Protein AF-A0AAV6TT84-F1 (afdb_monomer_lite)

Organism: NCBI:txid931172

pLDDT: mean 84.23, std 11.31, range [47.97, 94.81]

InterPro domains:
  IPR001584 Integrase, catalytic core [PS50994] (1-72)
  IPR012337 Ribonuclease H-like superfamily [SSF53098] (4-73)
  IPR036397 Ribonuclease H superfamily [G3DSA:3.30.420.10] (1-74)
  IPR039537 Retrotransposon Ty1/copia-like [PTHR42648] (5-74)

Foldseek 3Di:
DDDDDPPPVVVCPVVVVVVVQLQVQLVVVCVVVVHDCVCSVVSSVVSVVCQQQAQDVVVVRAGVVCVVVVDHDD

Secondary structure (DSSP, 8-state):
--PPPTT-HHHHHHHHHHHHHHHHHHHHHHHHTT--GGGHHHHHHHHHHHHHHS--GGGTT--HHHHHHSS---

Radius of gyration: 15.15 Å; chains: 1; bounding box: 27×36×34 Å

Structure (mmCIF, N/CA/C/O backbone):
data_AF-A0AAV6TT84-F1
#
_entry.id   AF-A0AAV6TT84-F1
#
loop_
_atom_site.group_PDB
_atom_site.id
_atom_site.type_symbol
_atom_site.label_atom_id
_atom_site.label_alt_id
_atom_site.label_comp_id
_atom_site.label_asym_id
_atom_site.label_entity_id
_atom_site.label_seq_id
_atom_site.pdbx_PDB_ins_code
_atom_site.Cartn_x
_atom_site.Cartn_y
_atom_site.Cartn_z
_atom_site.occupancy
_atom_site.B_iso_or_equiv
_atom_site.auth_seq_id
_atom_site.auth_comp_id
_atom_site.auth_asym_id
_atom_site.auth_atom_id
_atom_site.pdbx_PDB_model_num
ATOM 1 N N . MET A 1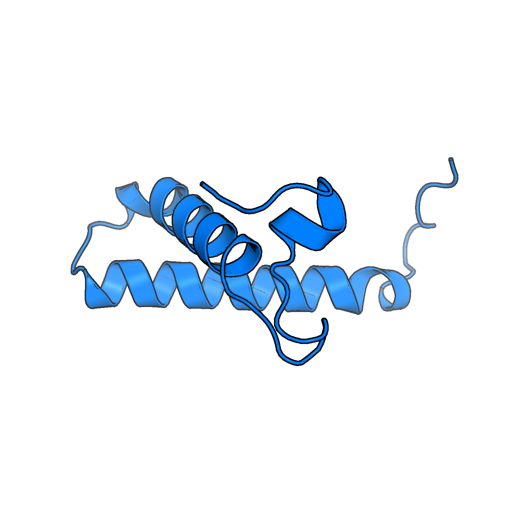 1 ? -12.114 17.104 -20.433 1.00 47.97 1 MET A N 1
ATOM 2 C CA . MET A 1 1 ? -11.411 15.949 -19.827 1.00 47.97 1 MET A CA 1
ATOM 3 C C . MET A 1 1 ? -10.024 15.961 -20.429 1.00 47.97 1 MET A C 1
ATOM 5 O O . MET A 1 1 ? -9.786 15.354 -21.464 1.00 47.97 1 MET A O 1
ATOM 9 N N . ASP A 1 2 ? -9.160 16.790 -19.862 1.00 52.78 2 ASP A N 1
ATOM 10 C CA . ASP A 1 2 ? -7.870 17.118 -20.452 1.00 52.78 2 ASP A CA 1
ATOM 11 C C . ASP A 1 2 ? -6.869 16.028 -20.075 1.00 52.78 2 ASP A C 1
ATOM 13 O O . ASP A 1 2 ? -6.438 15.917 -18.927 1.00 52.78 2 ASP A O 1
ATOM 17 N N . SER A 1 3 ? -6.569 15.158 -21.040 1.00 65.56 3 SER A N 1
ATOM 18 C CA . SER A 1 3 ? -5.483 14.189 -20.919 1.00 65.56 3 SER A CA 1
ATOM 19 C C . SER A 1 3 ? -4.178 14.940 -20.661 1.00 65.56 3 SER A C 1
ATOM 21 O O . SER A 1 3 ? -3.889 15.927 -21.336 1.00 65.56 3 SER A O 1
ATOM 23 N N . CYS A 1 4 ? -3.391 14.466 -19.691 1.00 61.56 4 CYS A N 1
ATOM 24 C CA . CYS A 1 4 ? -2.081 15.027 -19.363 1.00 61.56 4 CYS A CA 1
ATOM 25 C C . CYS A 1 4 ? -1.232 15.170 -20.646 1.00 61.56 4 CYS A C 1
ATOM 27 O O . CYS A 1 4 ? -1.123 14.189 -21.393 1.00 61.56 4 CYS A O 1
ATOM 29 N N . PRO A 1 5 ? -0.666 16.358 -20.939 1.00 69.38 5 PRO A N 1
ATOM 30 C CA . PRO A 1 5 ? 0.129 16.564 -22.142 1.00 69.38 5 PRO A CA 1
ATOM 31 C C . PRO A 1 5 ? 1.355 15.634 -22.154 1.00 69.38 5 PRO A C 1
ATOM 33 O O . PRO A 1 5 ? 1.973 15.407 -21.105 1.00 69.38 5 PRO A O 1
ATOM 36 N N . PRO A 1 6 ? 1.724 15.073 -23.322 1.00 60.53 6 PRO A N 1
ATOM 37 C CA . PRO A 1 6 ? 2.896 14.215 -23.432 1.00 60.53 6 PRO A CA 1
ATOM 38 C C . PRO A 1 6 ? 4.144 14.973 -22.954 1.00 60.53 6 PRO A C 1
ATOM 40 O O . PRO A 1 6 ? 4.295 16.159 -23.231 1.00 60.53 6 PRO A O 1
ATOM 43 N N . TYR A 1 7 ? 5.034 14.276 -22.239 1.00 55.38 7 TYR A N 1
ATOM 44 C CA . TYR A 1 7 ? 6.304 14.800 -21.708 1.00 55.38 7 TYR A CA 1
ATOM 45 C C . TYR A 1 7 ? 6.225 15.702 -20.452 1.00 55.38 7 TYR A C 1
ATOM 47 O O . TYR A 1 7 ? 7.202 16.361 -20.104 1.00 55.38 7 TYR A O 1
ATOM 55 N N . VAL A 1 8 ? 5.130 15.685 -19.678 1.00 62.19 8 VAL A N 1
ATOM 56 C CA . VAL A 1 8 ? 5.103 16.316 -18.337 1.00 62.19 8 VAL A CA 1
ATOM 57 C C . VAL A 1 8 ? 5.219 15.264 -17.230 1.00 62.19 8 VAL A C 1
ATOM 59 O O . VAL A 1 8 ? 4.255 14.934 -16.539 1.00 62.19 8 VAL A O 1
ATOM 62 N N . ALA A 1 9 ? 6.435 14.743 -17.029 1.00 59.91 9 ALA A N 1
ATOM 63 C CA . ALA A 1 9 ? 6.737 13.774 -15.964 1.00 59.91 9 ALA A CA 1
ATOM 64 C C . ALA A 1 9 ? 6.360 14.293 -14.558 1.00 59.91 9 ALA A C 1
ATOM 66 O O . ALA A 1 9 ? 5.953 13.522 -13.690 1.00 59.91 9 ALA A O 1
ATOM 67 N N . ALA A 1 10 ? 6.408 15.615 -14.353 1.00 61.91 10 ALA A N 1
ATOM 68 C CA . ALA A 1 10 ? 6.065 16.267 -13.089 1.00 61.91 10 ALA A CA 1
ATOM 69 C C . ALA A 1 10 ? 4.615 16.016 -12.625 1.00 61.91 10 ALA A C 1
ATOM 71 O O . ALA A 1 10 ? 4.366 15.978 -11.422 1.00 61.91 10 ALA A O 1
ATOM 72 N N . LEU A 1 11 ? 3.670 15.794 -13.549 1.00 65.81 11 LEU A N 1
ATOM 73 C CA . LEU A 1 11 ? 2.267 15.518 -13.209 1.00 65.81 11 LEU A CA 1
ATOM 74 C C . LEU A 1 11 ? 2.038 14.061 -12.768 1.00 65.81 11 LEU A C 1
ATOM 76 O O . LEU A 1 11 ? 1.0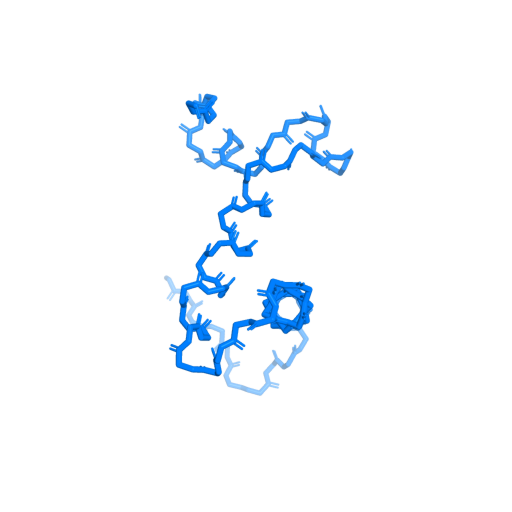80 13.778 -12.052 1.00 65.81 11 LEU A O 1
ATOM 80 N N . ASN A 1 12 ? 2.943 13.143 -13.125 1.00 77.69 12 ASN A N 1
ATOM 81 C CA . ASN A 1 12 ? 2.817 11.715 -12.822 1.00 77.69 12 ASN A CA 1
ATOM 82 C C . ASN A 1 12 ? 3.568 11.281 -11.559 1.00 77.69 12 ASN A C 1
ATOM 84 O O . ASN A 1 12 ? 3.385 10.150 -11.111 1.00 77.69 12 ASN A O 1
ATOM 88 N N . GLY A 1 13 ? 4.367 12.152 -10.936 1.00 80.88 13 GLY A N 1
ATOM 89 C CA . GLY A 1 13 ? 5.243 11.761 -9.823 1.00 80.88 13 GLY A CA 1
ATOM 90 C C . GLY A 1 13 ? 4.510 11.134 -8.626 1.00 80.88 13 GLY A C 1
ATOM 91 O O . GLY A 1 13 ? 5.052 10.272 -7.931 1.00 80.88 13 GLY A O 1
ATOM 92 N N . LEU A 1 14 ? 3.251 11.517 -8.395 1.00 80.75 14 LEU A N 1
ATOM 93 C CA . LEU A 1 14 ? 2.409 10.934 -7.345 1.00 80.75 14 LEU A CA 1
ATOM 94 C C . LEU A 1 14 ? 1.957 9.510 -7.709 1.00 80.75 14 LEU A C 1
ATOM 96 O O . LEU A 1 14 ? 2.051 8.603 -6.879 1.00 80.75 14 LEU A O 1
ATOM 100 N N . ALA A 1 15 ? 1.550 9.298 -8.963 1.00 82.44 15 ALA A N 1
ATOM 101 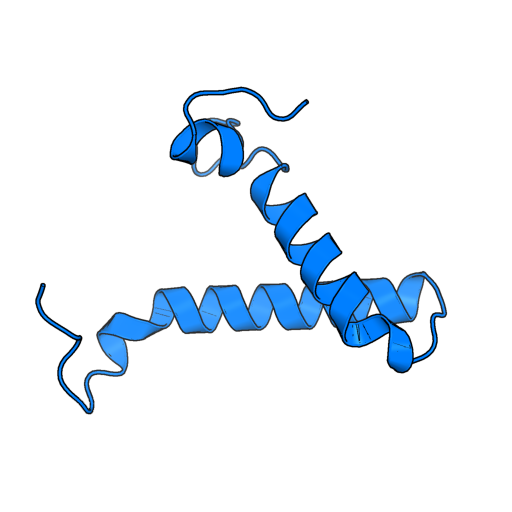C CA . ALA A 1 15 ? 1.193 7.984 -9.491 1.00 82.44 15 ALA A CA 1
ATOM 102 C C . ALA A 1 15 ? 2.410 7.046 -9.536 1.00 82.44 15 ALA A C 1
ATOM 104 O O . ALA A 1 15 ? 2.329 5.905 -9.088 1.00 82.44 15 ALA A O 1
ATOM 105 N N . GLU A 1 16 ? 3.568 7.533 -9.985 1.00 86.44 16 GLU A N 1
ATOM 106 C CA . GLU A 1 16 ? 4.819 6.768 -10.018 1.00 86.44 16 GLU A CA 1
ATOM 107 C C . GLU A 1 16 ? 5.250 6.309 -8.621 1.00 86.44 16 GLU A C 1
ATOM 109 O O . GLU A 1 16 ? 5.634 5.150 -8.429 1.00 86.44 16 GLU A O 1
ATOM 114 N N . ARG A 1 17 ? 5.145 7.194 -7.621 1.00 88.38 17 ARG A N 1
ATOM 115 C CA . ARG A 1 17 ? 5.453 6.859 -6.226 1.00 88.38 1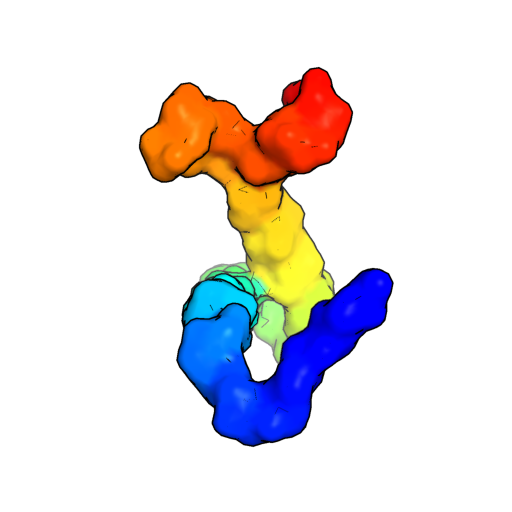7 ARG A CA 1
ATOM 116 C C . ARG A 1 17 ? 4.500 5.797 -5.683 1.00 88.38 17 ARG A C 1
ATOM 118 O O . ARG A 1 17 ? 4.956 4.846 -5.050 1.00 88.38 17 ARG A O 1
ATOM 125 N N . LEU A 1 18 ? 3.197 5.933 -5.932 1.00 86.56 18 LEU A N 1
ATOM 126 C CA . LEU A 1 18 ? 2.206 4.945 -5.497 1.00 86.56 18 LEU A CA 1
ATOM 127 C C . LEU A 1 18 ? 2.416 3.586 -6.172 1.00 86.56 18 LEU A C 1
ATOM 129 O O . LEU A 1 18 ? 2.405 2.564 -5.485 1.00 86.56 18 LEU A O 1
ATOM 133 N N . ASN A 1 19 ? 2.693 3.572 -7.476 1.00 89.25 19 ASN A N 1
ATOM 134 C CA . ASN A 1 19 ? 2.982 2.348 -8.220 1.00 89.25 19 ASN A CA 1
ATOM 135 C C . ASN A 1 19 ? 4.220 1.633 -7.669 1.00 89.25 19 ASN A C 1
ATOM 137 O O . ASN A 1 19 ? 4.191 0.419 -7.470 1.00 89.25 19 ASN A O 1
ATOM 141 N N . ARG A 1 20 ? 5.285 2.377 -7.343 1.00 91.19 20 ARG A N 1
ATOM 142 C CA . ARG A 1 20 ? 6.490 1.806 -6.725 1.00 91.19 20 ARG A CA 1
ATOM 143 C C . ARG A 1 20 ? 6.180 1.148 -5.380 1.00 91.19 20 ARG A C 1
ATOM 145 O O . ARG A 1 20 ? 6.524 -0.014 -5.187 1.00 91.19 20 ARG A O 1
ATOM 152 N N . ILE A 1 21 ? 5.451 1.845 -4.508 1.00 90.81 21 ILE A N 1
ATOM 153 C CA . ILE A 1 21 ? 5.065 1.330 -3.185 1.00 90.81 21 ILE A CA 1
ATOM 154 C C . ILE A 1 21 ? 4.227 0.049 -3.308 1.00 90.81 21 ILE A C 1
ATOM 156 O O . ILE A 1 21 ? 4.428 -0.892 -2.539 1.00 90.81 21 ILE A O 1
ATOM 160 N N . LEU A 1 22 ? 3.284 -0.009 -4.253 1.00 91.31 22 LEU A N 1
ATOM 161 C CA . LEU A 1 22 ? 2.449 -1.195 -4.470 1.00 91.31 22 LEU A CA 1
ATOM 162 C C . LEU A 1 22 ? 3.271 -2.398 -4.938 1.00 91.31 22 LEU A C 1
ATOM 164 O O . LEU A 1 22 ? 3.101 -3.494 -4.409 1.00 91.31 22 LEU A O 1
ATOM 168 N N . ILE A 1 23 ? 4.190 -2.187 -5.882 1.00 93.38 23 ILE A N 1
ATOM 169 C CA . ILE A 1 23 ? 5.085 -3.235 -6.390 1.00 93.38 23 ILE A CA 1
ATOM 170 C C . ILE A 1 23 ? 6.001 -3.747 -5.274 1.00 93.38 23 ILE A C 1
ATOM 172 O O . ILE A 1 23 ? 6.168 -4.957 -5.128 1.00 93.38 23 ILE A O 1
ATOM 176 N N . GLU A 1 24 ? 6.577 -2.857 -4.465 1.00 94.25 24 GLU A N 1
ATOM 177 C CA . GLU A 1 24 ? 7.427 -3.242 -3.332 1.00 94.25 24 GLU A CA 1
ATOM 178 C C . GLU A 1 24 ? 6.649 -4.039 -2.281 1.00 94.25 24 GLU A C 1
ATOM 180 O O . GLU A 1 24 ? 7.111 -5.092 -1.841 1.00 94.25 24 GLU A O 1
ATOM 185 N N . LYS A 1 25 ? 5.430 -3.601 -1.939 1.00 93.81 25 LYS A N 1
ATOM 186 C CA . LYS A 1 25 ? 4.538 -4.333 -1.029 1.00 93.81 25 LYS A CA 1
ATOM 187 C C . LYS A 1 25 ? 4.169 -5.711 -1.569 1.00 93.81 25 LYS A C 1
ATOM 189 O O . LYS A 1 25 ? 4.238 -6.680 -0.822 1.00 93.81 25 LYS A O 1
ATOM 194 N N . ALA A 1 26 ? 3.827 -5.814 -2.851 1.00 94.12 26 ALA A N 1
ATOM 195 C CA . ALA A 1 26 ? 3.512 -7.092 -3.479 1.00 94.12 26 ALA A CA 1
ATOM 196 C C . ALA A 1 26 ? 4.714 -8.051 -3.450 1.00 94.12 26 ALA A C 1
ATOM 198 O O . ALA A 1 26 ? 4.557 -9.218 -3.102 1.00 94.12 26 ALA A O 1
ATOM 199 N N . ARG A 1 27 ? 5.930 -7.558 -3.736 1.00 93.44 27 ARG A N 1
ATOM 200 C CA . ARG A 1 27 ? 7.169 -8.354 -3.625 1.00 93.44 27 ARG A CA 1
ATOM 201 C C . ARG A 1 27 ? 7.402 -8.847 -2.203 1.00 93.44 27 ARG A C 1
ATOM 203 O O . ARG A 1 27 ? 7.696 -10.026 -2.024 1.00 93.44 27 ARG A O 1
ATOM 210 N N . ALA A 1 28 ? 7.254 -7.962 -1.219 1.00 94.25 28 ALA A N 1
ATOM 211 C CA . ALA A 1 28 ? 7.413 -8.310 0.187 1.00 94.25 28 ALA A CA 1
ATOM 212 C C . ALA A 1 28 ? 6.407 -9.391 0.614 1.00 94.25 28 ALA A C 1
ATOM 214 O O . ALA A 1 28 ? 6.814 -10.371 1.221 1.00 94.25 28 ALA A O 1
ATOM 215 N N . MET A 1 29 ? 5.133 -9.273 0.222 1.00 94.25 29 MET A N 1
ATOM 216 C CA . MET A 1 29 ? 4.097 -10.269 0.540 1.00 94.25 29 MET A CA 1
ATOM 217 C C . MET A 1 29 ? 4.387 -11.645 -0.060 1.00 94.25 29 MET A C 1
ATOM 219 O O . MET A 1 29 ? 4.190 -12.653 0.608 1.00 94.25 29 MET A O 1
ATOM 223 N N . ILE A 1 30 ? 4.863 -11.706 -1.306 1.00 94.81 30 ILE A N 1
ATOM 224 C CA . ILE A 1 30 ? 5.216 -12.980 -1.955 1.00 94.81 30 ILE A CA 1
ATOM 225 C C . ILE A 1 30 ? 6.396 -13.639 -1.245 1.00 94.81 30 ILE A C 1
ATOM 227 O O . ILE A 1 30 ? 6.376 -14.848 -1.024 1.00 94.81 30 ILE A O 1
ATOM 231 N N . LEU A 1 31 ? 7.416 -12.848 -0.900 1.00 94.12 31 LEU A N 1
ATOM 232 C CA . LEU A 1 31 ? 8.604 -13.337 -0.209 1.00 94.12 31 LEU A CA 1
ATOM 233 C C . LEU A 1 31 ? 8.263 -13.841 1.199 1.00 94.12 31 LEU A C 1
ATOM 235 O O . LEU A 1 31 ? 8.681 -14.936 1.569 1.00 94.12 31 LEU A O 1
ATOM 239 N N . ASP A 1 32 ? 7.480 -13.063 1.945 1.00 94.06 32 ASP A N 1
ATOM 240 C CA . ASP A 1 32 ? 7.052 -13.369 3.311 1.00 94.06 32 ASP A CA 1
ATOM 241 C C . ASP A 1 32 ? 6.167 -14.624 3.361 1.00 94.06 32 ASP A C 1
ATOM 243 O O . ASP A 1 32 ? 6.439 -15.560 4.111 1.00 94.06 32 ASP A O 1
ATOM 247 N N . ALA A 1 33 ? 5.187 -14.719 2.458 1.00 92.50 33 ALA A N 1
ATOM 248 C CA . ALA A 1 33 ? 4.298 -15.874 2.347 1.00 92.50 33 ALA A CA 1
ATOM 249 C C . ALA A 1 33 ? 4.928 -17.084 1.625 1.00 92.50 33 ALA A C 1
ATOM 251 O O . ALA A 1 33 ? 4.264 -18.107 1.458 1.00 92.50 33 ALA A O 1
ATOM 252 N N . ARG A 1 34 ? 6.191 -16.984 1.176 1.00 93.44 34 ARG A N 1
ATOM 253 C CA . ARG A 1 34 ? 6.912 -18.013 0.397 1.00 93.44 34 ARG A CA 1
ATOM 254 C C . ARG A 1 34 ? 6.129 -18.509 -0.825 1.00 93.44 34 ARG A C 1
ATOM 256 O O . ARG A 1 34 ? 6.157 -19.693 -1.162 1.00 93.44 34 ARG A O 1
ATOM 263 N N . LEU A 1 35 ? 5.424 -17.600 -1.496 1.00 92.69 35 LEU A N 1
ATOM 264 C CA . LEU A 1 35 ? 4.586 -17.932 -2.644 1.00 92.69 35 LEU A CA 1
ATOM 265 C C . LEU A 1 35 ? 5.400 -17.977 -3.949 1.00 92.69 35 LEU A C 1
ATOM 267 O O . LEU A 1 35 ? 6.354 -17.212 -4.126 1.00 92.69 35 LEU A O 1
ATOM 271 N N . PRO A 1 36 ? 5.013 -18.828 -4.915 1.00 91.62 36 PRO A N 1
ATOM 272 C CA . PRO A 1 36 ? 5.570 -18.763 -6.257 1.00 91.62 36 PRO A CA 1
ATOM 273 C C . PRO A 1 36 ? 5.215 -17.439 -6.950 1.00 91.62 36 PRO A C 1
ATOM 275 O O . PRO A 1 36 ? 4.162 -16.845 -6.715 1.00 91.62 36 PRO A O 1
ATOM 278 N N . LYS A 1 37 ? 6.060 -17.004 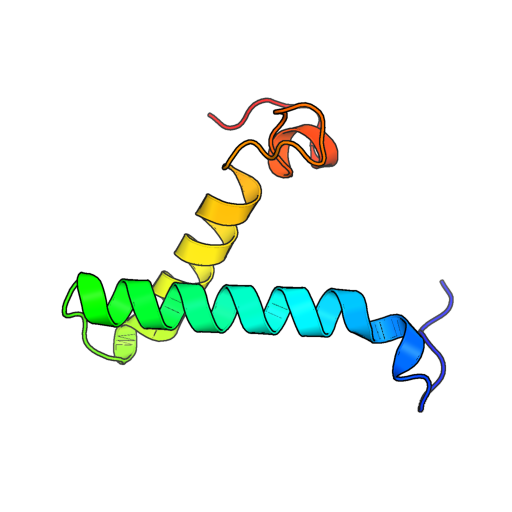-7.894 1.00 90.25 37 LYS A N 1
ATOM 279 C CA . LYS A 1 37 ? 5.857 -15.763 -8.673 1.00 90.25 37 LYS A CA 1
ATOM 280 C C . LYS A 1 37 ? 4.557 -15.738 -9.488 1.00 90.25 37 LYS A C 1
ATOM 282 O O . LYS A 1 37 ? 4.132 -14.665 -9.901 1.00 90.25 37 LYS A O 1
ATOM 287 N N . THR A 1 38 ? 3.915 -16.885 -9.702 1.00 92.44 38 THR A N 1
ATOM 288 C CA . THR A 1 38 ? 2.593 -16.986 -10.342 1.00 92.44 38 THR A CA 1
ATOM 289 C C . THR A 1 38 ? 1.518 -16.196 -9.593 1.00 92.44 38 THR A C 1
ATOM 291 O O . THR A 1 38 ? 0.600 -15.681 -10.221 1.00 92.44 38 THR A O 1
ATOM 294 N N . TYR A 1 39 ? 1.672 -16.011 -8.277 1.00 90.75 39 TYR A N 1
ATOM 295 C CA . TYR A 1 39 ? 0.750 -15.237 -7.441 1.00 90.75 39 TYR A CA 1
ATOM 296 C C . TYR A 1 39 ? 0.959 -13.720 -7.521 1.00 90.75 39 TYR A C 1
ATOM 298 O O . TYR A 1 39 ? 0.272 -12.979 -6.824 1.00 90.75 39 TYR A O 1
ATOM 306 N N . TRP A 1 40 ? 1.861 -13.233 -8.382 1.00 91.44 40 TRP A N 1
ATOM 307 C CA . TRP A 1 40 ? 2.146 -11.804 -8.540 1.00 91.44 40 TRP A CA 1
ATOM 308 C C . TRP A 1 40 ? 0.885 -10.943 -8.673 1.00 91.44 40 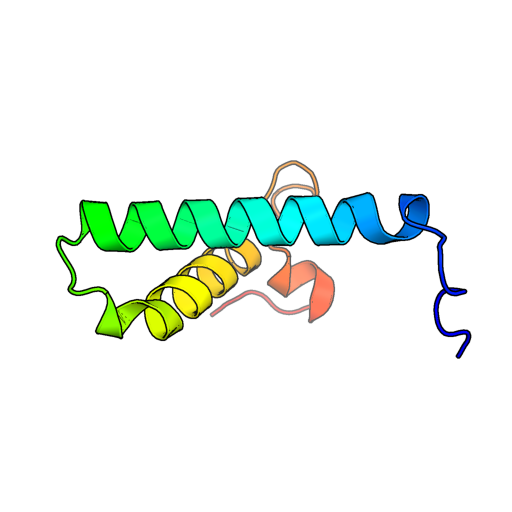TRP A C 1
ATOM 310 O O . TRP A 1 40 ? 0.742 -9.951 -7.958 1.00 91.44 40 TRP A O 1
ATOM 320 N N . GLY A 1 41 ? -0.053 -11.345 -9.537 1.00 91.75 41 GLY A N 1
ATOM 321 C CA . GLY A 1 41 ? -1.311 -10.623 -9.738 1.00 91.75 41 GLY A CA 1
ATOM 322 C C . GLY A 1 41 ? -2.147 -10.529 -8.459 1.00 91.75 41 GLY A C 1
ATOM 323 O O . GLY A 1 41 ? -2.585 -9.439 -8.088 1.00 91.75 41 GLY A O 1
ATOM 324 N N . ASN A 1 42 ? -2.301 -11.645 -7.742 1.00 92.38 42 ASN A N 1
ATOM 325 C CA . ASN A 1 42 ? -3.015 -11.686 -6.467 1.00 92.38 42 ASN A CA 1
ATOM 326 C C . ASN A 1 42 ? -2.321 -10.830 -5.406 1.00 92.38 42 ASN A C 1
ATOM 328 O O . ASN A 1 42 ? -2.982 -10.082 -4.698 1.00 92.38 42 ASN A O 1
ATOM 332 N N . SER A 1 43 ? -0.993 -10.873 -5.316 1.00 92.50 43 SER A N 1
ATOM 333 C CA . SER A 1 43 ? -0.247 -10.085 -4.332 1.00 92.50 43 SER A CA 1
ATOM 334 C C . SER A 1 43 ? -0.335 -8.583 -4.590 1.00 92.50 43 SER A C 1
ATOM 336 O O . SER A 1 43 ? -0.434 -7.812 -3.638 1.00 92.50 43 SER A O 1
ATOM 338 N N . VAL A 1 44 ? -0.356 -8.150 -5.854 1.00 92.56 44 VAL A N 1
ATOM 339 C CA . VAL A 1 44 ? -0.599 -6.741 -6.203 1.00 92.56 44 VAL A CA 1
ATOM 340 C C . VAL A 1 44 ? -2.026 -6.325 -5.835 1.00 92.56 44 VAL A C 1
ATOM 342 O O . VAL A 1 44 ? -2.204 -5.261 -5.241 1.00 92.56 44 VAL A O 1
ATOM 345 N N . GLN A 1 45 ? -3.031 -7.163 -6.116 1.00 93.12 45 GLN A N 1
ATOM 346 C CA . GLN A 1 45 ? -4.417 -6.901 -5.705 1.00 93.12 45 GLN A CA 1
ATOM 347 C C . GLN A 1 45 ? -4.549 -6.800 -4.182 1.00 93.12 45 GLN A C 1
ATOM 349 O O . GLN A 1 45 ? -5.132 -5.839 -3.685 1.00 93.12 45 GLN A O 1
ATOM 354 N N . THR A 1 46 ? -3.947 -7.726 -3.435 1.00 92.81 46 THR A N 1
ATOM 355 C CA . THR A 1 46 ? -3.939 -7.702 -1.967 1.00 92.81 46 THR A CA 1
ATOM 356 C C . THR A 1 46 ? -3.216 -6.469 -1.430 1.00 92.81 46 THR A C 1
ATOM 358 O O . THR A 1 46 ? -3.704 -5.819 -0.506 1.00 92.81 46 THR A O 1
ATOM 361 N N . ALA A 1 47 ? -2.084 -6.081 -2.024 1.00 93.38 47 ALA A N 1
ATOM 362 C CA . ALA A 1 47 ? -1.370 -4.868 -1.637 1.00 93.38 47 ALA A CA 1
ATOM 363 C C . ALA A 1 47 ? -2.203 -3.598 -1.859 1.00 93.38 47 ALA A C 1
ATOM 365 O O . ALA A 1 47 ? -2.213 -2.719 -0.992 1.00 93.38 47 ALA A O 1
ATOM 366 N N . ALA A 1 48 ? -2.925 -3.514 -2.980 1.00 91.62 48 ALA A N 1
ATOM 367 C CA . ALA A 1 48 ? -3.844 -2.416 -3.260 1.00 91.62 48 ALA A CA 1
ATOM 368 C C . ALA A 1 48 ? -5.038 -2.415 -2.296 1.00 91.62 48 ALA A C 1
ATOM 370 O O . ALA A 1 48 ? -5.369 -1.371 -1.734 1.00 91.62 48 ALA A O 1
ATOM 371 N N . TYR A 1 49 ? -5.629 -3.584 -2.042 1.00 91.25 49 TYR A N 1
ATOM 372 C CA . TYR A 1 49 ? -6.729 -3.757 -1.096 1.00 91.25 49 TYR A CA 1
ATOM 373 C C . TYR A 1 49 ? -6.343 -3.269 0.302 1.00 91.25 49 TYR A C 1
ATOM 375 O O . TYR A 1 49 ? -6.968 -2.356 0.839 1.00 91.25 49 TYR A O 1
ATOM 383 N N . LEU A 1 50 ? -5.240 -3.784 0.852 1.00 90.75 50 LEU A N 1
ATOM 384 C CA . LEU A 1 50 ? -4.742 -3.372 2.161 1.00 90.75 50 LEU A CA 1
ATOM 385 C C . LEU A 1 50 ? -4.438 -1.877 2.196 1.00 90.75 50 LEU A C 1
ATOM 387 O O . LEU A 1 50 ? -4.810 -1.201 3.149 1.00 90.75 50 LEU A O 1
ATOM 391 N N . LYS A 1 51 ? -3.802 -1.326 1.157 1.00 89.12 51 LYS A N 1
ATOM 392 C CA . LYS A 1 51 ? -3.500 0.109 1.103 1.00 89.12 51 LYS A CA 1
ATOM 393 C C . LYS A 1 51 ? -4.767 0.967 1.137 1.00 89.12 51 LYS A C 1
ATOM 395 O O . LYS A 1 51 ? -4.752 2.005 1.792 1.00 89.12 51 LYS A O 1
ATOM 400 N N . ASN A 1 52 ? -5.834 0.530 0.474 1.00 89.44 52 ASN A N 1
ATOM 401 C CA . ASN A 1 52 ? -7.110 1.240 0.422 1.00 89.44 52 ASN A CA 1
ATOM 402 C C . ASN A 1 52 ? -7.958 1.059 1.689 1.00 89.44 52 ASN A C 1
ATOM 404 O O . ASN A 1 52 ? -8.787 1.914 1.982 1.00 89.44 52 ASN A O 1
ATOM 408 N N . HIS A 1 53 ? -7.733 -0.014 2.448 1.00 89.62 53 HIS A N 1
ATOM 409 C CA . HIS A 1 53 ? -8.464 -0.336 3.678 1.00 89.62 53 HIS A CA 1
ATOM 410 C C . HIS A 1 53 ? -7.687 -0.004 4.959 1.00 89.62 53 HIS A C 1
ATOM 412 O O . HIS A 1 53 ? -8.240 -0.074 6.051 1.00 89.62 53 HIS A O 1
ATOM 418 N N . THR A 1 54 ? -6.408 0.363 4.861 1.00 88.38 54 THR A N 1
ATOM 419 C CA . THR A 1 54 ? -5.614 0.747 6.033 1.00 88.38 54 THR A CA 1
ATOM 420 C C . THR A 1 54 ? -5.854 2.221 6.344 1.00 88.38 54 THR A C 1
ATOM 422 O O . THR A 1 54 ? -5.639 3.064 5.463 1.00 88.38 54 THR A O 1
ATOM 425 N N . PRO A 1 55 ? -6.250 2.563 7.581 1.00 84.75 55 PRO A N 1
ATOM 426 C CA . PRO A 1 55 ? -6.404 3.949 7.972 1.00 84.75 55 PRO A CA 1
ATOM 427 C C . PRO A 1 55 ? -5.053 4.654 7.913 1.00 84.75 55 PRO A C 1
ATOM 429 O O . PRO A 1 55 ? -4.025 4.113 8.327 1.00 84.75 55 PRO A O 1
ATOM 432 N N . SER A 1 56 ? -5.033 5.866 7.368 1.00 84.31 56 SER A N 1
ATOM 433 C CA . SER A 1 56 ? -3.800 6.638 7.257 1.00 84.31 56 SER A CA 1
ATOM 434 C C . SER A 1 56 ? -3.925 7.964 7.986 1.00 84.31 56 SER A C 1
ATOM 436 O O . SER A 1 56 ? -4.903 8.695 7.851 1.00 84.31 56 SER A O 1
ATOM 438 N N . ARG A 1 57 ? -2.880 8.309 8.738 1.00 84.12 57 ARG A N 1
ATOM 439 C CA . ARG A 1 57 ? -2.793 9.575 9.469 1.00 84.12 57 ARG A CA 1
ATOM 440 C C . ARG A 1 57 ? -2.881 10.795 8.544 1.00 84.12 57 ARG A C 1
ATOM 442 O O . ARG A 1 57 ? -3.367 11.836 8.963 1.00 84.12 57 ARG A O 1
ATOM 449 N N . SER A 1 58 ? -2.478 10.650 7.279 1.00 82.00 58 SER A N 1
ATOM 450 C CA . SER A 1 58 ? -2.615 11.688 6.248 1.00 82.00 58 SER A CA 1
ATOM 451 C C . SER A 1 58 ? -4.068 12.003 5.873 1.00 82.00 58 SER A C 1
ATOM 453 O O . SER A 1 58 ? -4.314 13.031 5.257 1.00 82.00 58 SER A O 1
ATOM 455 N N . ILE A 1 59 ? -5.016 11.135 6.230 1.00 83.88 59 ILE A N 1
ATOM 456 C CA . ILE A 1 59 ? -6.455 11.305 5.990 1.00 83.88 59 ILE A CA 1
ATOM 457 C C . ILE A 1 59 ? -7.239 11.158 7.299 1.00 83.88 59 ILE A C 1
ATOM 459 O O . ILE A 1 59 ? -8.301 10.549 7.329 1.00 83.88 59 ILE A O 1
ATOM 463 N N . GLU A 1 60 ? -6.712 11.699 8.399 1.00 86.00 60 GLU A N 1
ATOM 464 C CA . GLU A 1 60 ? -7.419 11.764 9.692 1.00 86.00 60 GLU A CA 1
ATOM 465 C C . GLU A 1 60 ? -7.808 10.382 10.250 1.00 86.00 60 GLU A C 1
ATOM 467 O O . GLU A 1 60 ? -8.854 10.214 10.866 1.00 86.00 60 GLU A O 1
ATOM 472 N N . ASN A 1 61 ? -6.964 9.369 10.021 1.00 83.06 61 ASN A N 1
ATOM 473 C CA . ASN A 1 61 ? -7.224 7.972 10.396 1.00 83.06 61 ASN A CA 1
ATOM 474 C C . ASN A 1 61 ? -8.479 7.358 9.746 1.00 83.06 61 ASN A C 1
ATOM 476 O O . ASN A 1 61 ? -8.917 6.293 10.171 1.00 83.06 61 ASN A O 1
ATOM 480 N N . SER A 1 62 ? -9.023 7.976 8.694 1.00 82.81 62 SER A N 1
ATOM 481 C CA . SER A 1 62 ? -9.951 7.305 7.778 1.00 82.81 62 SER A CA 1
ATOM 482 C C . SER A 1 62 ? -9.183 6.416 6.800 1.00 82.81 62 SER A C 1
ATOM 484 O O . SER A 1 62 ? -7.957 6.506 6.677 1.00 82.81 62 SER A O 1
ATOM 486 N N . THR A 1 63 ? -9.884 5.526 6.113 1.00 87.56 63 THR A N 1
ATOM 487 C CA . THR A 1 63 ? -9.325 4.693 5.044 1.00 87.56 63 THR A CA 1
ATOM 488 C C . THR A 1 63 ? -9.493 5.381 3.685 1.00 87.56 63 THR A C 1
ATOM 490 O O . THR A 1 63 ? -10.472 6.104 3.472 1.00 87.56 63 THR A O 1
ATOM 493 N N . PRO A 1 64 ? -8.574 5.183 2.719 1.00 87.00 64 PRO A N 1
ATOM 494 C CA . PRO A 1 64 ? -8.778 5.709 1.369 1.00 87.00 64 PRO A CA 1
ATOM 495 C C . PRO A 1 64 ? -10.093 5.227 0.738 1.00 87.00 64 PRO A C 1
ATOM 497 O O . PRO A 1 64 ? -10.732 5.981 0.008 1.00 87.00 64 PRO A O 1
ATOM 500 N N . TYR A 1 65 ? -10.525 4.005 1.063 1.00 87.62 65 TYR A N 1
ATOM 501 C CA . TYR A 1 65 ? -11.814 3.456 0.654 1.00 87.62 65 TYR A CA 1
ATOM 502 C C . TYR A 1 65 ? -12.998 4.268 1.201 1.00 87.62 65 TYR A C 1
ATOM 504 O O . TYR A 1 65 ? -13.889 4.617 0.428 1.00 87.62 65 TYR A O 1
ATOM 512 N N . GLU A 1 66 ? -12.985 4.627 2.490 1.00 87.12 66 GLU A N 1
ATOM 513 C CA . GLU A 1 66 ? -13.994 5.511 3.100 1.00 87.12 66 GLU A CA 1
ATOM 514 C C . GLU A 1 66 ? -14.026 6.880 2.446 1.00 87.12 66 GLU A C 1
ATOM 516 O O . GLU A 1 66 ? -15.097 7.387 2.124 1.00 87.12 66 GLU A O 1
ATOM 521 N N . ARG A 1 67 ? -12.854 7.477 2.226 1.00 85.44 67 ARG A N 1
ATOM 522 C CA . ARG A 1 67 ? -12.741 8.794 1.592 1.00 85.44 67 ARG A CA 1
ATOM 523 C C . ARG A 1 67 ? -13.275 8.796 0.163 1.00 85.44 67 ARG A C 1
ATOM 525 O O . ARG A 1 67 ? -13.877 9.782 -0.244 1.00 85.44 67 ARG A O 1
ATOM 532 N N . ALA A 1 68 ? -13.045 7.720 -0.588 1.00 85.06 68 ALA A N 1
ATOM 533 C CA . ALA A 1 68 ? -13.468 7.617 -1.980 1.00 85.06 68 ALA A CA 1
ATOM 534 C C . ALA A 1 68 ? -14.951 7.242 -2.133 1.00 85.06 68 ALA A C 1
ATOM 536 O O . ALA A 1 68 ? -15.629 7.790 -2.996 1.00 85.06 68 ALA A O 1
ATOM 537 N N . ASN A 1 69 ? -15.458 6.318 -1.311 1.00 84.88 69 ASN A N 1
ATOM 538 C CA . ASN A 1 69 ? -16.800 5.744 -1.473 1.00 84.88 69 ASN A CA 1
ATOM 539 C C . ASN A 1 69 ? -17.820 6.253 -0.443 1.00 84.88 69 ASN A C 1
ATOM 541 O O . ASN A 1 69 ? -18.991 5.886 -0.511 1.00 84.88 69 ASN A O 1
ATOM 545 N N . GLY A 1 70 ? -17.391 7.042 0.547 1.00 83.06 70 GLY A N 1
ATOM 546 C CA . GLY A 1 70 ? -18.240 7.535 1.637 1.00 83.06 70 GLY A CA 1
ATOM 547 C C . GLY A 1 70 ? -18.747 6.444 2.588 1.00 83.06 70 GLY A C 1
ATOM 548 O O . GLY A 1 70 ? -19.614 6.709 3.418 1.00 83.06 70 GLY A O 1
ATOM 549 N N . ARG A 1 71 ? -18.249 5.206 2.468 1.00 82.38 71 ARG A N 1
ATOM 550 C CA . ARG A 1 71 ? -18.688 4.039 3.247 1.00 82.38 71 ARG A CA 1
ATOM 551 C C . ARG A 1 71 ? -17.492 3.363 3.892 1.00 82.38 71 ARG A C 1
ATOM 553 O O . ARG A 1 71 ? -16.441 3.245 3.266 1.00 82.38 71 ARG A O 1
ATOM 560 N N . LYS A 1 72 ? -17.677 2.892 5.125 1.00 81.50 72 LYS A N 1
ATOM 561 C CA . LYS A 1 72 ? -16.659 2.107 5.823 1.00 81.50 72 LYS A CA 1
ATOM 562 C C . LYS A 1 72 ? -16.346 0.833 5.042 1.00 81.50 72 LYS A C 1
ATOM 564 O O . LYS A 1 72 ? -17.283 0.237 4.502 1.00 81.50 72 LYS A O 1
ATOM 569 N N . PRO A 1 73 ? -15.071 0.425 4.942 1.00 77.81 73 PRO A N 1
ATOM 570 C CA . PRO A 1 73 ? -14.764 -0.913 4.475 1.00 77.81 73 PRO A CA 1
ATOM 571 C C . PRO A 1 73 ? -15.444 -1.937 5.396 1.00 77.81 73 PRO A C 1
ATOM 573 O O . PRO A 1 73 ? -15.409 -1.766 6.615 1.00 77.81 73 PRO A O 1
ATOM 576 N N . ASN A 1 74 ? -16.096 -2.942 4.802 1.00 69.44 74 ASN A N 1
ATOM 577 C CA . ASN A 1 74 ? -16.696 -4.069 5.530 1.00 69.44 74 ASN A CA 1
ATOM 578 C C . ASN A 1 74 ? -15.631 -4.968 6.164 1.00 69.44 74 ASN A C 1
ATOM 580 O O . ASN A 1 74 ? -14.543 -5.105 5.554 1.00 69.44 74 ASN A O 1
#

Sequence (74 aa):
MDSCPPYVAALNGLAERLNRILIEKARAMILDARLPKTYWGNSVQTAAYLKNHTPSRSIENSTPYERANGRKPN